Protein AF-A0A535T2H1-F1 (afdb_monomer)

Foldseek 3Di:
DDDPVVPDDQQADLEEEAEFDLDPCSVVSVVVNVVRHDPPNRDYHYDYDQDDDPVDDPPDDDPVSVVVRVVRVVVD

Secondary structure (DSSP, 8-state):
---GGGG---S-BSEEEEEE-S-TTHHHHHHHHHHHB-TTT-EEEEEE--PPPTTS-TT---HHHHHHHHHHHHT-

pLDDT: mean 89.37, std 12.62, range [46.53, 97.75]

Mean predicted aligned error: 6.52 Å

Solvent-accessible surface area (backbone atoms only — not comparable to full-atom values): 4906 Å² total; per-residue (Å²): 132,85,76,71,69,86,74,68,66,78,83,45,34,61,68,41,80,43,83,45,83,73,50,86,62,38,50,56,51,50,54,51,47,58,73,34,27,30,88,86,77,34,43,80,42,82,44,66,81,84,86,76,66,85,88,56,61,100,82,61,83,54,60,75,59,50,53,51,45,52,52,38,62,74,73,95

Nearest PDB structures (foldseek):
  5z2v-assembly1_A  TM=4.479E-01  e=1.644E+00  Pseudomonas aeruginosa PAO1
  3v4d-assembly2_E  TM=5.489E-01  e=6.377E+00  Escherichia coli O6
  7cfy-assembly1_B  TM=3.466E-01  e=3.465E+00  Escherichia coli K-12
  7x0y-assembly1_B  TM=4.207E-01  e=7.815E+00  Arabidopsis thaliana

Radius of gyration: 18.21 Å; Cα contacts (8 Å, |Δi|>4): 76; chains: 1; bounding box: 34×33×61 Å

Sequence (76 aa):
MADRAAHAHPTTSRKVLVAVSGQEIDAETVRLACRMTDPQGGRLYGVHIIEVNRSLPLGAVLDDVVERGEQILDEV

Structure (mmCIF, N/CA/C/O backbone):
data_AF-A0A535T2H1-F1
#
_entry.id   AF-A0A535T2H1-F1
#
loop_
_atom_site.group_PDB
_atom_site.id
_atom_site.type_symbol
_atom_site.label_atom_id
_atom_site.label_alt_id
_atom_site.label_comp_id
_atom_site.label_asym_id
_atom_site.label_entity_id
_atom_site.label_seq_id
_atom_site.pdbx_PDB_ins_code
_atom_site.Cartn_x
_atom_site.Cartn_y
_atom_site.Cartn_z
_atom_site.occupancy
_atom_site.B_iso_or_equiv
_atom_site.auth_seq_id
_atom_site.auth_comp_id
_atom_site.auth_asym_id
_atom_site.auth_atom_id
_atom_site.pdbx_PDB_model_num
ATOM 1 N N . MET A 1 1 ? 2.892 21.435 -40.162 1.00 46.53 1 MET A N 1
ATOM 2 C CA . MET A 1 1 ? 2.841 20.343 -39.166 1.00 46.53 1 MET A CA 1
ATOM 3 C C . MET A 1 1 ? 3.631 20.809 -37.958 1.00 46.53 1 MET A C 1
ATOM 5 O O . MET A 1 1 ? 4.847 20.863 -38.046 1.00 46.53 1 MET A O 1
ATOM 9 N N . ALA A 1 2 ? 2.945 21.288 -36.916 1.00 50.81 2 ALA A N 1
ATOM 10 C CA . ALA A 1 2 ? 3.592 21.834 -35.726 1.00 50.81 2 ALA A CA 1
ATOM 11 C C . ALA A 1 2 ? 4.409 20.747 -35.012 1.00 50.81 2 ALA A C 1
ATOM 13 O O . ALA A 1 2 ? 3.956 19.608 -34.881 1.00 50.81 2 ALA A O 1
ATOM 14 N N . ASP A 1 3 ? 5.615 21.125 -34.605 1.00 56.28 3 ASP A N 1
ATOM 15 C CA . ASP A 1 3 ? 6.612 20.299 -33.941 1.00 56.28 3 ASP A CA 1
ATOM 16 C C . ASP A 1 3 ? 6.069 19.723 -32.618 1.00 56.28 3 ASP A C 1
ATOM 18 O O . ASP A 1 3 ? 5.950 20.419 -31.610 1.00 56.28 3 ASP A O 1
ATOM 22 N N . ARG A 1 4 ? 5.688 18.438 -32.631 1.00 57.59 4 ARG A N 1
ATOM 23 C CA . ARG A 1 4 ? 5.185 17.706 -31.452 1.00 57.59 4 ARG A CA 1
ATOM 24 C C . ARG A 1 4 ? 6.293 17.368 -30.445 1.00 57.59 4 ARG A C 1
ATOM 26 O O . ARG A 1 4 ? 5.967 16.873 -29.367 1.00 57.59 4 ARG A O 1
ATOM 33 N N . ALA A 1 5 ? 7.569 17.617 -30.758 1.00 60.00 5 ALA A N 1
ATOM 34 C CA . ALA A 1 5 ? 8.680 17.310 -29.857 1.00 60.00 5 ALA A CA 1
ATOM 35 C C . ALA A 1 5 ? 8.804 18.318 -28.699 1.00 60.00 5 ALA A C 1
ATOM 37 O O . ALA A 1 5 ? 9.254 17.949 -27.616 1.00 60.00 5 ALA A O 1
ATOM 38 N N . ALA A 1 6 ? 8.327 19.555 -28.876 1.00 57.31 6 ALA A N 1
ATOM 39 C CA . ALA A 1 6 ? 8.447 20.634 -27.887 1.00 57.31 6 ALA A CA 1
ATOM 40 C C . ALA A 1 6 ? 7.638 20.421 -26.584 1.00 57.31 6 ALA A C 1
ATOM 42 O 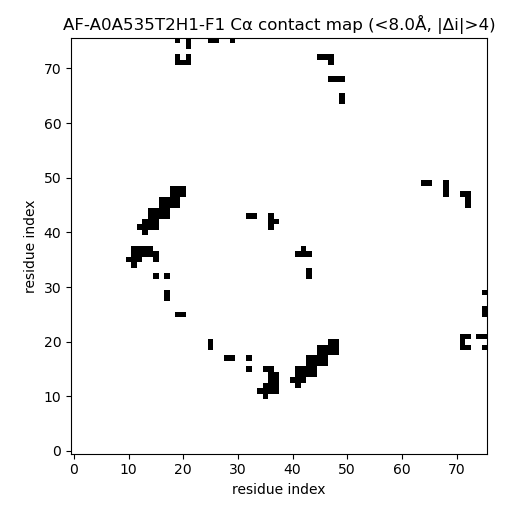O . ALA A 1 6 ? 7.789 21.183 -25.629 1.00 57.31 6 ALA A O 1
ATOM 43 N N . HIS A 1 7 ? 6.787 19.390 -26.519 1.00 55.97 7 HIS A N 1
ATOM 44 C CA . HIS A 1 7 ? 5.985 19.044 -25.336 1.00 55.97 7 HIS A CA 1
ATOM 45 C C . HIS A 1 7 ? 6.194 17.601 -24.850 1.00 55.97 7 HIS A C 1
ATOM 47 O O . HIS A 1 7 ? 5.401 17.099 -24.048 1.00 55.97 7 HIS A O 1
ATOM 53 N N . ALA A 1 8 ? 7.253 16.928 -25.307 1.00 62.34 8 ALA A N 1
ATOM 54 C CA . ALA A 1 8 ? 7.578 15.577 -24.868 1.00 62.34 8 ALA A CA 1
ATOM 55 C C . ALA A 1 8 ? 8.081 15.594 -23.415 1.00 62.34 8 ALA A C 1
ATOM 57 O O . ALA A 1 8 ? 9.241 15.888 -23.140 1.00 62.34 8 ALA A O 1
ATOM 58 N N . HIS A 1 9 ? 7.190 15.283 -22.476 1.00 66.31 9 HIS A N 1
ATOM 59 C CA . HIS A 1 9 ? 7.581 14.963 -21.109 1.00 66.31 9 HIS A CA 1
ATOM 60 C C . HIS A 1 9 ? 7.983 13.488 -21.039 1.00 66.31 9 HIS A C 1
ATOM 62 O O . HIS A 1 9 ? 7.342 12.660 -21.697 1.00 66.31 9 HIS A O 1
ATOM 68 N N . PRO A 1 10 ? 9.015 13.134 -20.254 1.00 73.12 10 PRO A N 1
ATOM 69 C CA . PRO A 1 10 ? 9.321 11.738 -19.997 1.00 73.12 10 PRO A CA 1
ATOM 70 C C . PRO A 1 10 ? 8.073 11.050 -19.440 1.00 73.12 10 PRO A C 1
ATOM 72 O O . PRO A 1 10 ? 7.461 11.512 -18.480 1.00 73.12 10 PRO A O 1
ATOM 75 N N . THR A 1 11 ? 7.686 9.942 -20.066 1.00 82.38 11 THR A N 1
ATOM 76 C CA . THR A 1 11 ? 6.522 9.136 -19.670 1.00 82.38 11 THR A CA 1
ATOM 77 C C . THR A 1 11 ? 6.789 8.296 -18.420 1.00 82.38 11 THR A C 1
ATOM 79 O O . THR A 1 11 ? 5.915 7.554 -17.980 1.00 82.38 11 THR A O 1
ATOM 82 N N . THR A 1 12 ? 7.997 8.399 -17.860 1.00 92.38 12 THR A N 1
ATOM 83 C CA . THR A 1 12 ? 8.462 7.660 -16.690 1.00 92.38 12 THR A CA 1
ATOM 84 C C . THR A 1 12 ? 8.766 8.593 -15.522 1.00 92.38 12 THR A C 1
ATOM 86 O O . THR A 1 12 ? 9.267 9.701 -15.711 1.00 92.38 12 THR A O 1
ATOM 89 N N . SER A 1 13 ? 8.529 8.119 -14.302 1.00 94.88 13 SER A N 1
ATOM 90 C CA . SER A 1 13 ? 8.761 8.858 -13.057 1.00 94.88 13 SER A CA 1
ATOM 91 C C . SER A 1 13 ? 9.857 8.217 -12.206 1.00 94.88 13 SER A C 1
ATOM 93 O O . SER A 1 13 ? 9.967 6.997 -12.128 1.00 94.88 13 SER A O 1
ATOM 95 N N . ARG A 1 14 ? 10.652 9.032 -11.499 1.00 94.88 14 ARG A N 1
ATOM 96 C CA . ARG A 1 14 ? 11.702 8.534 -10.584 1.00 94.88 14 ARG A CA 1
ATOM 97 C C . ARG A 1 14 ? 11.169 7.884 -9.310 1.00 94.88 14 ARG A C 1
ATOM 99 O O . ARG A 1 14 ? 11.871 7.084 -8.700 1.00 94.88 14 ARG A O 1
ATOM 106 N N . LYS A 1 15 ? 9.977 8.275 -8.867 1.00 96.62 15 LYS A N 1
ATOM 107 C CA . LYS A 1 15 ? 9.307 7.723 -7.690 1.00 96.62 15 LYS A CA 1
ATOM 108 C C . LYS A 1 15 ? 7.855 7.479 -8.054 1.00 96.62 15 LYS A C 1
ATOM 110 O O . LYS A 1 15 ? 7.180 8.419 -8.466 1.00 96.62 15 LYS A O 1
ATOM 115 N N . VAL A 1 16 ? 7.403 6.244 -7.906 1.00 97.19 16 VAL A N 1
ATOM 116 C CA . VAL A 1 16 ? 6.018 5.843 -8.162 1.00 97.19 16 VAL A CA 1
ATOM 117 C C . VAL A 1 16 ? 5.476 5.196 -6.896 1.00 97.19 16 VAL A C 1
ATOM 119 O O . VAL A 1 16 ? 6.153 4.368 -6.296 1.00 97.19 16 VAL A O 1
ATOM 122 N N . LEU A 1 17 ? 4.284 5.607 -6.474 1.00 97.75 17 LEU A N 1
ATOM 123 C CA . LEU A 1 17 ? 3.567 5.035 -5.337 1.00 97.75 17 LEU A CA 1
ATOM 124 C C . LEU A 1 17 ? 2.327 4.319 -5.867 1.00 97.75 17 LEU A C 1
ATOM 126 O O . LEU A 1 17 ? 1.576 4.904 -6.649 1.00 97.75 17 LEU A O 1
ATOM 130 N N . VAL A 1 18 ? 2.124 3.077 -5.445 1.00 97.31 18 VAL A N 1
ATOM 131 C CA . VAL A 1 18 ? 1.009 2.226 -5.862 1.00 97.31 18 VAL A CA 1
ATOM 132 C C . VAL A 1 18 ? 0.219 1.828 -4.632 1.00 97.31 18 VAL A C 1
ATOM 134 O O . VAL A 1 18 ? 0.770 1.231 -3.711 1.00 97.31 18 VAL A O 1
ATOM 137 N N . ALA A 1 19 ? -1.065 2.169 -4.623 1.00 97.00 19 ALA A N 1
ATOM 138 C CA . ALA A 1 19 ? -1.987 1.669 -3.618 1.00 97.00 19 ALA A CA 1
ATOM 139 C C . ALA A 1 19 ? -2.396 0.234 -3.971 1.00 97.00 19 ALA A C 1
ATOM 141 O O . ALA A 1 19 ? -2.775 -0.020 -5.114 1.00 97.00 19 ALA A O 1
ATOM 142 N N . VAL A 1 20 ? -2.326 -0.668 -2.995 1.00 97.31 20 VAL A N 1
ATOM 143 C CA . VAL A 1 20 ? -2.735 -2.073 -3.124 1.00 97.31 20 VAL A CA 1
ATOM 144 C C . VAL A 1 20 ? -3.769 -2.415 -2.055 1.00 97.31 20 VAL A C 1
ATOM 146 O O . VAL A 1 20 ? -3.769 -1.849 -0.957 1.00 97.31 20 VAL A O 1
ATOM 149 N N . SER A 1 21 ? -4.690 -3.312 -2.387 1.00 94.88 21 SER A N 1
ATOM 150 C CA . SER A 1 21 ? -5.877 -3.630 -1.581 1.00 94.88 21 SER A CA 1
ATOM 151 C C . SER A 1 21 ? -6.120 -5.132 -1.386 1.00 94.88 21 SER A C 1
ATOM 153 O O . SER A 1 21 ? -7.101 -5.504 -0.744 1.00 94.88 21 SER A O 1
ATOM 155 N N . GLY A 1 22 ? -5.238 -5.988 -1.908 1.00 94.44 22 GLY A N 1
ATOM 156 C CA . GLY A 1 22 ? -5.369 -7.446 -1.868 1.00 94.44 22 GLY A CA 1
ATOM 157 C C . GLY A 1 22 ? -6.275 -7.991 -2.968 1.00 94.44 22 GLY A C 1
ATOM 158 O O . GLY A 1 22 ? -6.865 -9.058 -2.814 1.00 94.44 22 GLY A O 1
ATOM 159 N N . GLN A 1 23 ? -6.463 -7.234 -4.049 1.00 95.56 23 GLN A N 1
ATOM 160 C CA . GLN A 1 23 ? -7.268 -7.663 -5.191 1.00 95.56 23 GLN A CA 1
ATOM 161 C C . GLN A 1 23 ? -6.364 -8.268 -6.263 1.00 95.56 23 GLN A C 1
ATOM 163 O O . GLN A 1 23 ? -5.235 -7.830 -6.457 1.00 95.56 23 GLN A O 1
ATOM 168 N N . GLU A 1 24 ? -6.884 -9.216 -7.043 1.00 94.69 24 GLU A N 1
ATOM 169 C CA . GLU A 1 24 ? -6.117 -9.890 -8.106 1.00 94.69 24 GLU A CA 1
ATOM 170 C C . GLU A 1 24 ? -5.519 -8.904 -9.136 1.00 94.69 24 GLU A C 1
ATOM 172 O O . GLU A 1 24 ? -4.455 -9.138 -9.712 1.00 94.69 24 GLU A O 1
ATOM 177 N N 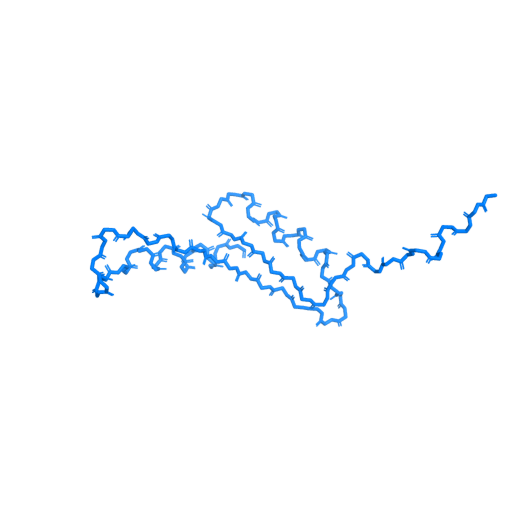. ILE A 1 25 ? -6.171 -7.752 -9.332 1.00 96.00 25 ILE A N 1
ATOM 178 C CA . ILE A 1 25 ? -5.713 -6.695 -10.242 1.00 96.00 25 ILE A CA 1
ATOM 179 C C . ILE A 1 25 ? -4.483 -5.926 -9.729 1.00 96.00 25 ILE A C 1
ATOM 181 O O . ILE A 1 25 ? -3.817 -5.242 -10.515 1.00 96.00 25 ILE A O 1
ATOM 185 N N . ASP A 1 26 ? -4.147 -6.028 -8.442 1.00 96.44 26 ASP A N 1
ATOM 186 C CA . ASP A 1 26 ? -3.020 -5.305 -7.845 1.00 96.44 26 ASP A CA 1
ATOM 187 C C . ASP A 1 26 ? -1.698 -5.714 -8.507 1.00 96.44 26 ASP A C 1
ATOM 189 O O . ASP A 1 26 ? -0.882 -4.853 -8.839 1.00 96.44 26 ASP A O 1
ATOM 193 N N . ALA A 1 27 ? -1.544 -6.998 -8.843 1.00 95.69 27 ALA A N 1
ATOM 194 C CA . ALA A 1 27 ? -0.367 -7.508 -9.538 1.00 95.69 27 ALA A CA 1
ATOM 195 C C . ALA A 1 27 ? -0.180 -6.854 -10.922 1.00 95.69 27 ALA A C 1
ATOM 197 O O . ALA A 1 27 ? 0.940 -6.509 -11.312 1.00 95.69 27 ALA A O 1
ATOM 198 N N . GLU A 1 28 ? -1.264 -6.625 -11.675 1.00 97.00 28 GLU A N 1
ATOM 199 C CA . GLU A 1 28 ? -1.164 -5.886 -12.940 1.00 97.00 28 GLU A CA 1
ATOM 200 C C . GLU A 1 28 ? -0.932 -4.392 -12.750 1.00 97.00 28 GLU A C 1
ATOM 202 O O . GLU A 1 28 ? -0.227 -3.759 -13.544 1.00 97.00 28 GLU A O 1
ATOM 207 N N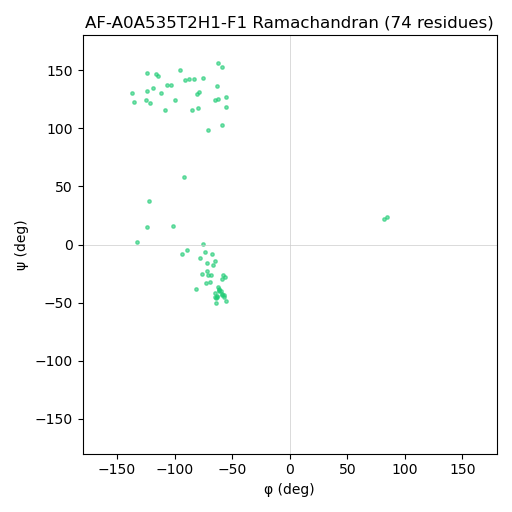 . THR A 1 29 ? -1.484 -3.828 -11.681 1.00 96.75 29 THR A N 1
ATOM 208 C CA . THR A 1 29 ? -1.274 -2.426 -11.317 1.00 96.75 29 THR A CA 1
ATOM 209 C C . THR A 1 29 ? 0.203 -2.173 -11.005 1.00 96.75 29 THR A C 1
ATOM 211 O O . THR A 1 29 ? 0.796 -1.232 -11.542 1.00 96.75 29 THR A O 1
ATOM 214 N N . VAL A 1 30 ? 0.839 -3.065 -10.241 1.00 96.81 30 VAL A N 1
ATOM 215 C CA . VAL A 1 30 ? 2.282 -3.043 -9.965 1.00 96.81 30 VAL A CA 1
ATOM 216 C C . VAL A 1 30 ? 3.093 -3.235 -11.247 1.00 96.81 30 VAL A C 1
ATOM 218 O O . VAL A 1 30 ? 4.008 -2.452 -11.514 1.00 96.81 30 VAL A O 1
ATOM 221 N N . ARG A 1 31 ? 2.733 -4.193 -12.115 1.00 96.19 31 ARG A N 1
ATOM 222 C CA . ARG A 1 31 ? 3.415 -4.387 -13.412 1.00 96.19 31 ARG A CA 1
ATOM 223 C C . ARG A 1 31 ? 3.345 -3.149 -14.306 1.00 96.19 31 ARG A C 1
ATOM 225 O O . ARG A 1 31 ? 4.328 -2.820 -14.978 1.00 96.19 31 ARG A O 1
ATOM 232 N N . LEU A 1 32 ? 2.209 -2.454 -14.334 1.00 96.06 32 LEU A N 1
ATOM 233 C CA . LEU A 1 32 ? 2.073 -1.184 -15.045 1.00 96.06 32 LEU A CA 1
ATOM 234 C C . LEU A 1 32 ? 2.959 -0.102 -14.423 1.00 96.06 32 LEU A C 1
ATOM 236 O O . LEU A 1 32 ? 3.680 0.585 -15.150 1.00 96.06 32 LEU A O 1
ATOM 240 N N . ALA A 1 33 ? 2.963 0.009 -13.099 1.00 96.19 33 ALA A N 1
ATOM 241 C CA . ALA A 1 33 ? 3.781 0.980 -12.388 1.00 96.19 33 ALA A CA 1
ATOM 242 C C . ALA A 1 33 ? 5.288 0.762 -12.613 1.00 96.19 33 ALA A C 1
ATOM 244 O O . ALA A 1 33 ? 6.020 1.734 -12.812 1.00 96.19 33 ALA A O 1
ATOM 245 N N . CYS A 1 34 ? 5.748 -0.490 -12.702 1.00 95.31 34 CYS A N 1
ATOM 246 C CA . CYS A 1 34 ? 7.116 -0.823 -13.109 1.00 95.31 34 CYS A CA 1
ATOM 247 C C . CYS A 1 34 ? 7.466 -0.244 -14.489 1.00 95.31 34 CYS A C 1
ATOM 249 O O . CYS A 1 34 ? 8.533 0.341 -14.651 1.00 95.31 34 CYS A O 1
ATOM 251 N N . ARG A 1 35 ? 6.560 -0.332 -15.477 1.00 94.81 35 ARG A N 1
ATOM 252 C CA . ARG A 1 35 ? 6.773 0.254 -16.821 1.00 94.81 35 ARG A CA 1
ATOM 253 C C . ARG A 1 35 ? 6.773 1.784 -16.817 1.00 94.81 35 ARG A C 1
ATOM 255 O O . ARG A 1 35 ? 7.370 2.397 -17.696 1.00 94.81 35 ARG A O 1
ATOM 262 N N . MET A 1 36 ? 6.092 2.393 -15.849 1.00 93.88 36 MET A N 1
ATOM 263 C CA . MET A 1 36 ? 6.029 3.846 -15.660 1.00 93.88 36 MET A CA 1
ATOM 264 C C . MET A 1 36 ? 7.154 4.382 -14.765 1.00 93.88 36 MET A C 1
ATOM 266 O O . MET A 1 36 ? 7.272 5.595 -14.586 1.00 93.88 36 MET A O 1
ATOM 270 N N . THR A 1 37 ? 7.981 3.512 -14.191 1.00 96.44 37 THR A N 1
ATOM 271 C CA . THR A 1 37 ? 9.102 3.906 -13.337 1.00 96.44 37 THR A CA 1
ATOM 272 C C . THR A 1 37 ? 10.362 4.079 -14.183 1.00 96.44 37 THR A C 1
ATOM 274 O O . THR A 1 37 ? 10.592 3.332 -15.131 1.00 96.44 37 THR A O 1
ATOM 277 N N . ASP A 1 38 ? 11.169 5.093 -13.866 1.00 94.44 38 ASP A N 1
ATOM 278 C CA . ASP A 1 38 ? 12.447 5.354 -14.535 1.00 94.44 38 ASP A CA 1
ATOM 279 C C . ASP A 1 38 ? 13.346 4.100 -14.467 1.00 94.44 38 ASP A C 1
ATOM 281 O O . ASP A 1 38 ? 13.711 3.678 -13.364 1.00 94.44 38 ASP A O 1
ATOM 285 N N . PRO A 1 39 ? 13.725 3.494 -15.610 1.0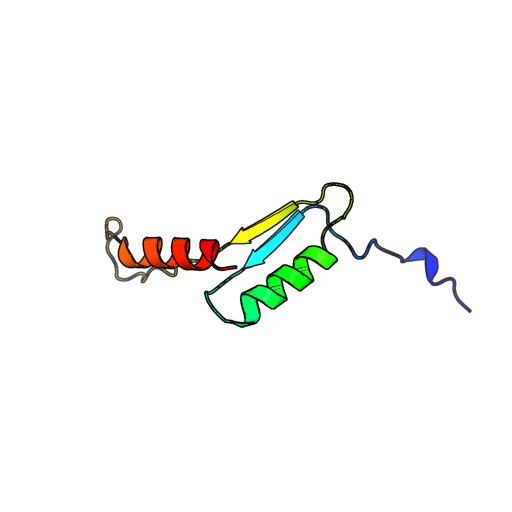0 90.62 39 PRO A N 1
ATOM 286 C CA . PRO A 1 39 ? 14.563 2.297 -15.616 1.00 90.62 39 PRO A CA 1
ATOM 287 C C . PRO A 1 39 ? 15.981 2.571 -15.091 1.00 90.62 39 PRO A C 1
ATOM 289 O O . PRO A 1 39 ? 16.683 1.638 -14.703 1.00 90.62 39 PRO A O 1
ATOM 292 N N . GLN A 1 40 ? 16.415 3.836 -15.047 1.00 92.00 40 GLN A N 1
ATOM 293 C CA . GLN A 1 40 ? 17.722 4.262 -14.541 1.00 92.00 40 GLN A CA 1
ATOM 294 C C . GLN A 1 40 ? 17.656 4.610 -13.045 1.00 92.00 40 GLN A C 1
ATOM 296 O O . GLN A 1 40 ? 17.976 5.721 -12.617 1.00 92.00 40 GLN A O 1
ATOM 301 N N . GLY A 1 41 ? 17.244 3.635 -12.232 1.00 88.44 41 GLY A N 1
ATOM 302 C CA . GLY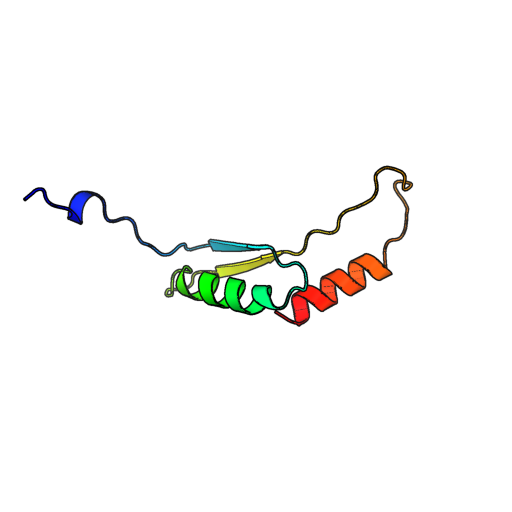 A 1 41 ? 17.257 3.749 -10.769 1.00 88.44 41 GLY A CA 1
ATOM 303 C C . GLY A 1 41 ? 16.036 4.445 -10.164 1.00 88.44 41 GLY A C 1
ATOM 304 O O . GLY A 1 41 ? 16.122 4.980 -9.054 1.00 88.44 41 GLY A O 1
ATOM 305 N N . GLY A 1 42 ? 14.902 4.444 -10.868 1.00 95.25 42 GLY A N 1
ATOM 306 C CA . GLY A 1 42 ? 13.619 4.802 -10.278 1.00 95.25 42 GLY A CA 1
ATOM 307 C C . GLY A 1 42 ? 13.224 3.845 -9.149 1.00 95.25 42 GLY A C 1
ATOM 308 O O . GLY A 1 42 ? 13.689 2.707 -9.073 1.00 95.25 42 GLY A O 1
ATOM 309 N N . ARG A 1 43 ? 12.377 4.325 -8.236 1.00 97.12 43 ARG A N 1
ATOM 310 C CA . ARG A 1 43 ? 11.861 3.541 -7.110 1.00 97.12 43 ARG A CA 1
ATOM 311 C C . ARG A 1 43 ? 10.350 3.418 -7.178 1.00 97.12 43 ARG A C 1
ATOM 313 O O . ARG A 1 43 ? 9.650 4.413 -7.369 1.00 97.12 43 ARG A O 1
ATOM 320 N N . LEU A 1 44 ? 9.884 2.199 -6.959 1.00 96.25 44 LEU A N 1
ATOM 321 C CA . LEU A 1 44 ? 8.483 1.864 -6.789 1.00 96.25 44 LEU A CA 1
ATOM 322 C C . LEU A 1 44 ? 8.206 1.634 -5.301 1.00 96.25 44 LEU A C 1
ATOM 324 O O . LEU A 1 44 ? 9.011 1.007 -4.614 1.00 96.25 44 LEU A O 1
ATOM 328 N N . TYR A 1 45 ? 7.089 2.159 -4.818 1.00 97.00 45 TYR A N 1
ATOM 329 C CA . TYR A 1 45 ? 6.628 2.022 -3.443 1.00 97.00 45 TYR A CA 1
ATOM 330 C C . TYR A 1 45 ? 5.215 1.441 -3.463 1.00 97.00 45 TYR A C 1
ATOM 332 O O . TYR A 1 45 ? 4.336 2.016 -4.101 1.00 97.00 45 TYR A O 1
ATOM 340 N N . GLY A 1 46 ? 4.996 0.322 -2.778 1.00 96.31 46 GLY A N 1
ATOM 341 C CA . GLY A 1 46 ? 3.658 -0.192 -2.486 1.00 96.31 46 GLY A CA 1
ATOM 342 C C . GLY A 1 46 ? 3.127 0.421 -1.192 1.00 96.31 46 GLY A C 1
ATOM 343 O O . GLY A 1 46 ? 3.897 0.643 -0.256 1.00 96.31 46 GLY A O 1
ATOM 344 N N . VAL A 1 47 ? 1.833 0.727 -1.138 1.00 97.69 47 VAL A N 1
ATOM 345 C CA . VAL A 1 47 ? 1.161 1.161 0.090 1.00 97.69 47 VAL A CA 1
ATOM 346 C C . VAL A 1 47 ? -0.188 0.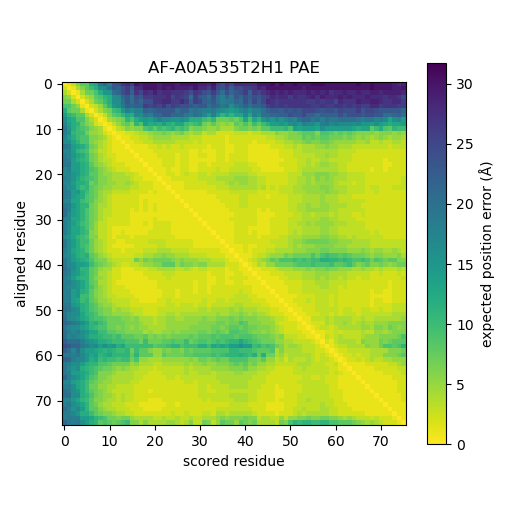474 0.226 1.00 97.69 47 VAL A C 1
ATOM 348 O O . VAL A 1 47 ? -1.002 0.493 -0.693 1.00 97.69 47 VAL A O 1
ATOM 351 N N . HIS A 1 48 ? -0.436 -0.092 1.401 1.00 97.25 48 HIS A N 1
ATOM 352 C CA . HIS A 1 48 ? -1.753 -0.552 1.807 1.00 97.25 48 HIS A CA 1
ATOM 353 C C . HIS A 1 48 ? -2.315 0.406 2.860 1.00 97.25 48 HIS A C 1
ATOM 355 O O . HIS A 1 48 ? -1.591 0.872 3.741 1.00 97.25 48 HIS A O 1
ATOM 361 N N . ILE A 1 49 ? -3.598 0.745 2.744 1.00 95.69 49 ILE A N 1
ATOM 362 C CA . ILE A 1 49 ? -4.261 1.702 3.632 1.00 95.69 49 ILE A CA 1
ATOM 363 C C . ILE A 1 49 ? -5.218 0.932 4.530 1.00 95.69 49 ILE A C 1
ATOM 365 O O . ILE A 1 49 ? -6.208 0.378 4.061 1.00 95.69 49 ILE A O 1
ATOM 369 N N . ILE A 1 50 ? -4.939 0.951 5.831 1.00 93.25 50 ILE A N 1
ATOM 370 C CA . ILE A 1 50 ? -5.829 0.391 6.843 1.00 93.25 50 ILE A CA 1
ATOM 371 C C . ILE A 1 50 ? -6.874 1.439 7.224 1.00 93.25 50 ILE A C 1
ATOM 373 O O . ILE A 1 50 ? -6.559 2.487 7.794 1.00 93.25 50 ILE A O 1
ATOM 377 N N . GLU A 1 51 ? -8.135 1.146 6.929 1.00 90.69 51 GLU A N 1
ATOM 378 C CA 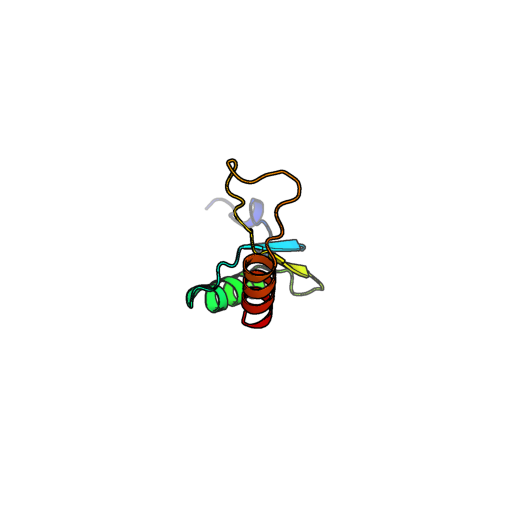. GLU A 1 51 ? -9.257 1.974 7.355 1.00 90.69 51 GLU A CA 1
ATOM 379 C C . GLU A 1 51 ? -9.615 1.686 8.817 1.00 90.69 51 GLU A C 1
ATOM 381 O O . GLU A 1 51 ? -10.021 0.582 9.178 1.00 90.69 51 GLU A O 1
ATOM 386 N N . VAL A 1 52 ? -9.490 2.701 9.676 1.00 90.44 52 VAL A N 1
ATOM 387 C CA . VAL A 1 52 ? -9.835 2.595 11.099 1.00 90.44 52 VAL A CA 1
ATOM 388 C C . VAL A 1 52 ? -11.215 3.192 11.348 1.00 90.44 52 VAL A C 1
ATOM 390 O O . VAL A 1 52 ? -11.468 4.366 11.062 1.00 90.44 52 VAL A O 1
ATOM 393 N N . ASN A 1 53 ? -12.112 2.398 11.936 1.00 89.94 53 ASN A N 1
ATOM 394 C CA . ASN A 1 53 ? -13.427 2.884 12.335 1.00 89.94 53 ASN A CA 1
ATOM 395 C C . ASN A 1 53 ? -13.295 3.940 13.448 1.00 89.94 53 ASN A C 1
ATOM 397 O O . ASN A 1 53 ? -12.748 3.674 14.515 1.00 89.94 53 ASN A O 1
ATOM 401 N N . ARG A 1 54 ? -13.856 5.134 13.217 1.00 91.25 54 ARG A N 1
ATOM 402 C CA . ARG A 1 54 ? -13.807 6.272 14.152 1.00 91.25 54 ARG A CA 1
ATOM 403 C C . ARG A 1 54 ? -14.543 6.035 15.473 1.00 91.25 54 ARG A C 1
ATOM 405 O O . ARG A 1 54 ? -14.358 6.819 16.397 1.00 91.25 54 ARG A O 1
ATOM 412 N N . SER A 1 55 ? -15.382 5.002 15.573 1.00 93.75 55 SER A N 1
ATOM 413 C CA . SER A 1 55 ? -16.009 4.610 16.840 1.00 93.75 55 SER A CA 1
ATOM 414 C C . SER A 1 55 ? -15.064 3.841 17.766 1.00 93.75 55 SER A C 1
ATOM 416 O O . SER A 1 55 ? -15.418 3.601 18.919 1.00 93.75 55 SER A O 1
ATOM 418 N N . LEU A 1 56 ? -13.900 3.407 17.273 1.00 92.88 56 LEU A N 1
ATOM 419 C CA . LEU A 1 56 ? -12.925 2.686 18.079 1.00 92.88 56 LEU A CA 1
ATOM 420 C C . LEU A 1 56 ? -12.178 3.638 19.028 1.00 92.88 56 LEU A C 1
ATOM 422 O O . LEU A 1 56 ? -11.860 4.769 18.651 1.00 92.88 56 LEU A O 1
ATOM 426 N N . PRO A 1 57 ? -11.857 3.191 20.255 1.00 92.25 57 PRO A N 1
ATOM 427 C CA . PRO A 1 57 ? -10.962 3.920 21.144 1.00 92.25 57 PRO A CA 1
ATOM 428 C C . PRO A 1 57 ? -9.579 4.136 20.519 1.00 92.25 57 PRO A C 1
ATOM 430 O O . PRO A 1 57 ? -9.097 3.305 19.757 1.00 92.25 57 PRO A O 1
ATOM 433 N N . LEU A 1 58 ? -8.885 5.201 20.933 1.00 86.75 58 LEU A N 1
ATOM 434 C CA . LEU A 1 58 ? -7.530 5.525 20.457 1.00 86.75 58 LEU A CA 1
ATOM 435 C C . LEU A 1 58 ? -6.494 4.411 20.701 1.00 86.75 58 LEU A C 1
ATOM 437 O O . LEU A 1 58 ? -5.501 4.344 19.990 1.00 86.75 58 LEU A O 1
ATOM 441 N N . GLY A 1 59 ? -6.714 3.563 21.711 1.00 85.94 59 GLY A N 1
ATOM 442 C CA . GLY A 1 59 ? -5.853 2.424 22.046 1.00 85.94 59 GLY A CA 1
ATOM 443 C C . GLY A 1 59 ? -6.390 1.075 21.570 1.00 85.94 59 GLY A C 1
ATOM 444 O O . GLY A 1 59 ? -5.981 0.050 22.108 1.00 85.94 59 GLY A O 1
ATOM 445 N N . ALA A 1 60 ? -7.356 1.058 20.646 1.00 89.88 60 ALA A N 1
ATOM 446 C CA . ALA A 1 60 ? -7.855 -0.190 20.086 1.00 89.88 60 ALA A CA 1
ATOM 447 C C . ALA A 1 60 ? -6.729 -0.914 19.339 1.00 89.88 60 ALA A C 1
ATOM 449 O O . ALA A 1 60 ? -6.092 -0.350 18.452 1.00 89.88 60 ALA A O 1
ATOM 450 N N . VAL A 1 61 ? -6.502 -2.167 19.716 1.00 88.56 61 VAL A N 1
ATOM 451 C CA . VAL A 1 61 ? -5.543 -3.047 19.054 1.00 88.56 61 VAL A CA 1
ATOM 452 C C . VAL A 1 61 ? -6.202 -3.605 17.791 1.00 88.56 61 VAL A C 1
ATOM 454 O O . VAL A 1 61 ? -7.337 -4.079 17.843 1.00 88.56 61 VAL A O 1
ATOM 457 N N . LEU A 1 62 ? -5.512 -3.498 16.656 1.00 91.12 62 LEU A N 1
ATOM 458 C CA . LEU A 1 62 ? -6.005 -3.863 15.322 1.00 91.12 62 LEU A CA 1
ATOM 459 C C . LEU A 1 62 ? -5.100 -4.917 14.666 1.00 91.12 62 LEU A C 1
ATOM 461 O O . LEU A 1 62 ? -4.862 -4.856 13.463 1.00 91.12 62 LEU A O 1
ATOM 465 N N . ASP A 1 63 ? -4.591 -5.865 15.456 1.00 93.50 63 ASP A N 1
ATOM 466 C CA . ASP A 1 63 ? -3.573 -6.833 15.025 1.00 93.50 63 ASP A CA 1
ATOM 467 C C . ASP A 1 63 ? -4.002 -7.615 13.775 1.00 93.50 63 ASP A C 1
ATOM 469 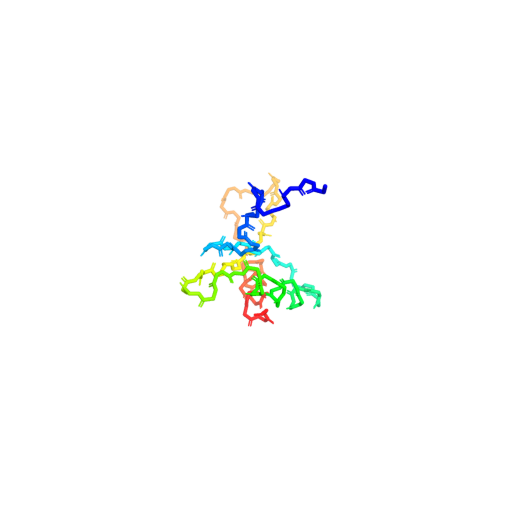O O . ASP A 1 63 ? -3.280 -7.593 12.787 1.00 93.50 63 ASP A O 1
ATOM 473 N N . ASP A 1 64 ? -5.220 -8.171 13.740 1.00 93.31 64 ASP A N 1
ATOM 474 C CA . ASP A 1 64 ? -5.743 -8.899 12.568 1.00 93.31 64 ASP A CA 1
ATOM 475 C C . ASP A 1 64 ? -5.802 -8.040 11.289 1.00 93.31 64 ASP A C 1
ATOM 477 O O . ASP A 1 64 ? -5.770 -8.546 10.165 1.00 93.31 64 ASP A O 1
ATOM 481 N N . VAL A 1 65 ? -5.988 -6.724 11.440 1.00 92.94 65 VAL A N 1
ATOM 482 C CA . VAL A 1 65 ? -6.066 -5.789 10.308 1.00 92.94 65 VAL A CA 1
ATOM 483 C C . VAL A 1 65 ? -4.668 -5.424 9.829 1.00 92.94 65 VAL A C 1
ATOM 485 O O . VAL A 1 65 ? -4.448 -5.334 8.623 1.00 92.94 65 VAL A O 1
ATOM 488 N N . VAL A 1 66 ? -3.730 -5.256 10.763 1.00 94.31 66 VAL A N 1
ATOM 489 C CA . VAL A 1 66 ? -2.311 -5.054 10.462 1.00 94.31 66 VAL A CA 1
ATOM 490 C C . VAL A 1 66 ? -1.739 -6.290 9.776 1.00 94.31 66 VAL A C 1
ATOM 492 O O . VAL A 1 66 ? -1.186 -6.158 8.692 1.00 94.31 66 VAL A O 1
ATOM 495 N N . GLU A 1 67 ? -1.949 -7.483 10.332 1.00 96.31 67 GLU A N 1
ATOM 496 C CA . GLU A 1 67 ? -1.466 -8.748 9.767 1.00 96.31 67 GLU A CA 1
ATOM 497 C C . GLU A 1 67 ? -2.006 -8.976 8.351 1.00 96.31 67 GLU A C 1
ATOM 499 O O . GLU A 1 67 ? -1.243 -9.295 7.442 1.00 96.31 67 GLU A O 1
ATOM 504 N N . ARG A 1 68 ? -3.300 -8.710 8.119 1.00 94.69 68 ARG A N 1
ATOM 505 C CA . ARG A 1 68 ? -3.869 -8.748 6.763 1.00 94.69 68 ARG A CA 1
ATOM 506 C C . ARG A 1 68 ? -3.206 -7.730 5.833 1.00 94.69 68 ARG A C 1
ATOM 508 O O . ARG A 1 68 ? -3.005 -8.030 4.662 1.00 94.69 68 ARG A O 1
ATOM 515 N N . GLY A 1 69 ? -2.898 -6.534 6.327 1.00 95.56 69 GLY A N 1
ATOM 516 C CA . GLY A 1 69 ? -2.219 -5.503 5.547 1.00 95.56 69 GLY A CA 1
ATOM 517 C C . GLY A 1 69 ? -0.802 -5.902 5.136 1.00 95.56 69 GLY A C 1
ATOM 518 O O . GLY A 1 69 ? -0.429 -5.688 3.985 1.00 95.56 69 GLY A O 1
ATOM 519 N N . GLU A 1 70 ? -0.047 -6.522 6.044 1.00 95.94 70 GLU A N 1
ATOM 520 C CA . GLU A 1 70 ? 1.279 -7.082 5.751 1.00 95.94 70 GLU A CA 1
ATOM 521 C C . GLU A 1 70 ? 1.175 -8.219 4.728 1.00 95.94 70 GLU A C 1
ATOM 523 O O . GLU A 1 70 ? 1.873 -8.201 3.718 1.00 95.94 70 GLU A O 1
ATOM 528 N N . GLN A 1 71 ? 0.222 -9.141 4.912 1.00 96.62 71 GLN A N 1
ATOM 529 C CA . GLN A 1 71 ? -0.006 -10.230 3.963 1.00 96.62 71 GLN A CA 1
ATOM 530 C C . GLN A 1 71 ? -0.335 -9.710 2.557 1.00 96.62 71 GLN A C 1
ATOM 532 O O . GLN A 1 71 ? 0.202 -10.215 1.574 1.00 96.62 71 GLN A O 1
ATOM 537 N N . ILE A 1 72 ? -1.177 -8.675 2.450 1.00 96.44 72 ILE A N 1
ATOM 538 C CA . ILE A 1 72 ? -1.474 -8.036 1.163 1.00 96.44 72 ILE A CA 1
ATOM 539 C C . ILE A 1 72 ? -0.188 -7.542 0.508 1.00 96.44 72 ILE A C 1
ATOM 541 O O . ILE A 1 72 ? -0.022 -7.754 -0.683 1.00 96.44 72 ILE A O 1
ATOM 545 N N . LEU A 1 73 ? 0.702 -6.884 1.254 1.00 95.50 73 LEU A N 1
ATOM 546 C CA . LEU A 1 73 ? 1.945 -6.335 0.709 1.00 95.50 73 LEU A CA 1
ATOM 547 C C . LEU A 1 73 ? 2.952 -7.419 0.299 1.00 95.50 73 LEU A C 1
ATOM 549 O O . LEU A 1 73 ? 3.677 -7.206 -0.671 1.00 95.50 73 LEU A O 1
ATOM 553 N N . ASP A 1 74 ? 2.979 -8.559 0.991 1.00 95.00 74 ASP A N 1
ATOM 554 C CA . ASP A 1 74 ? 3.854 -9.696 0.673 1.00 95.00 74 ASP A CA 1
ATOM 555 C C . ASP A 1 74 ? 3.434 -10.451 -0.604 1.00 95.00 74 ASP A C 1
ATOM 557 O O . ASP A 1 74 ? 4.254 -11.137 -1.222 1.00 95.00 74 ASP A O 1
ATOM 561 N N . GLU A 1 75 ? 2.166 -10.341 -1.006 1.00 91.12 75 GLU A N 1
ATOM 562 C CA . GLU A 1 75 ? 1.582 -11.092 -2.125 1.00 91.12 75 GLU A CA 1
ATOM 563 C C . GLU A 1 75 ? 1.616 -10.355 -3.484 1.00 91.12 75 GLU A C 1
ATOM 565 O O . GLU A 1 75 ? 1.290 -10.975 -4.504 1.00 91.12 75 GLU A O 1
ATOM 570 N N . VAL A 1 76 ? 2.004 -9.067 -3.538 1.00 84.69 76 VAL A N 1
ATOM 571 C CA . VAL A 1 76 ? 1.956 -8.23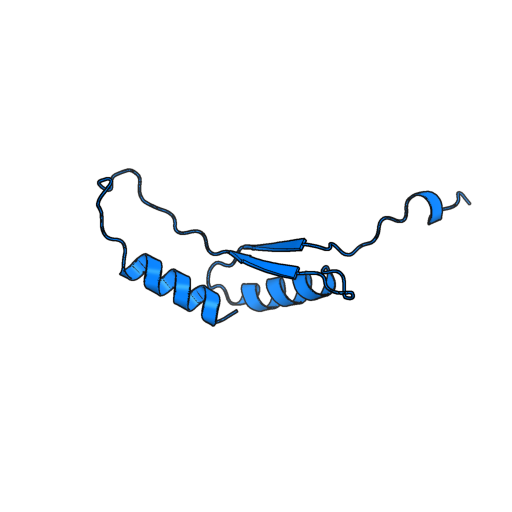2 -4.772 1.00 84.69 76 VAL A CA 1
ATOM 572 C C . VAL A 1 76 ? 3.269 -8.152 -5.549 1.00 84.69 76 VAL A C 1
ATOM 574 O O . VAL A 1 76 ? 4.343 -7.979 -4.934 1.00 84.69 76 VAL A O 1
#